Protein AF-A0A662HA12-F1 (afdb_monomer_lite)

Sequence (53 aa):
MRAVKNVLVTGRPGIGKTTAVLRAAEELRRRGLRIGGMVSREVRRGGVRVGFI

Radius of gyration: 14.88 Å; chains: 1; bounding box: 28×26×49 Å

Foldseek 3Di:
DDDDDDDDDDDDPPPCSLVVVVVVQVVCVVVVDDDDDDDWDFDDDPNDTPDID

Structure (mmCIF, N/CA/C/O backbone):
data_AF-A0A662HA12-F1
#
_entry.id   AF-A0A662HA12-F1
#
loop_
_atom_site.group_PDB
_atom_site.id
_atom_site.type_symbol
_atom_site.label_atom_id
_atom_site.label_alt_id
_atom_site.label_comp_id
_atom_site.label_asym_id
_atom_site.label_entity_id
_atom_site.label_seq_id
_atom_site.pdbx_PDB_ins_code
_atom_site.Cartn_x
_atom_site.Cartn_y
_atom_site.Cartn_z
_atom_site.occupancy
_atom_site.B_iso_or_equiv
_atom_site.auth_seq_id
_atom_site.auth_comp_id
_atom_site.auth_asym_id
_atom_site.auth_atom_id
_atom_site.pdbx_PDB_model_num
ATOM 1 N N . MET A 1 1 ? 1.342 6.601 27.730 1.00 59.47 1 MET A N 1
ATOM 2 C CA . MET A 1 1 ? 1.130 6.307 26.291 1.00 59.47 1 MET A CA 1
ATOM 3 C C . MET A 1 1 ? 0.220 5.096 26.163 1.00 59.47 1 MET A C 1
ATOM 5 O O . MET A 1 1 ? 0.480 4.099 26.820 1.00 59.47 1 MET A O 1
ATOM 9 N N . ARG A 1 2 ? -0.858 5.171 25.372 1.00 75.12 2 ARG A N 1
ATOM 10 C CA . ARG A 1 2 ? -1.718 4.008 25.087 1.00 75.12 2 ARG A CA 1
ATOM 11 C C . ARG A 1 2 ? -0.989 3.105 24.085 1.00 75.12 2 ARG A C 1
ATOM 13 O O . ARG A 1 2 ? -0.476 3.619 23.096 1.00 75.12 2 ARG A O 1
ATOM 20 N N . ALA A 1 3 ? -0.923 1.797 24.334 1.00 77.56 3 ALA A N 1
ATOM 21 C CA . ALA A 1 3 ? -0.313 0.859 23.393 1.00 77.56 3 ALA A CA 1
ATOM 22 C C . ALA A 1 3 ? -1.108 0.853 22.076 1.00 77.56 3 ALA A C 1
ATOM 24 O O . ALA A 1 3 ? -2.304 0.550 22.065 1.00 77.56 3 ALA A O 1
ATOM 25 N N . VAL A 1 4 ? -0.452 1.216 20.977 1.00 82.88 4 VAL A N 1
ATOM 26 C CA . VAL A 1 4 ? -1.029 1.163 19.630 1.00 82.88 4 VAL A CA 1
ATOM 27 C C . VAL A 1 4 ? -0.682 -0.198 19.035 1.00 82.88 4 VAL A C 1
ATOM 29 O O .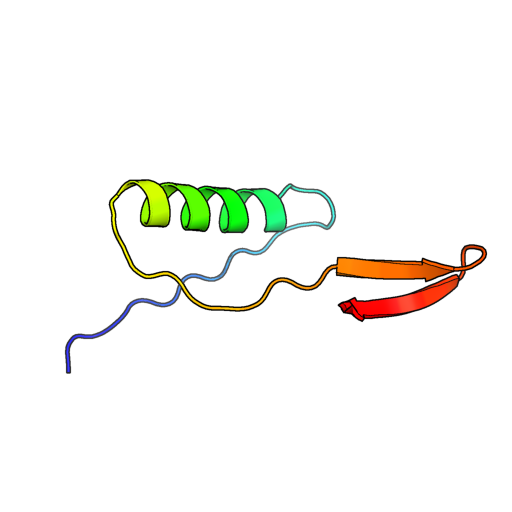 VAL A 1 4 ? 0.477 -0.606 19.056 1.00 82.88 4 VAL A O 1
ATOM 32 N N . LYS A 1 5 ? -1.683 -0.929 18.537 1.00 87.75 5 LYS A N 1
ATOM 33 C CA . LYS A 1 5 ? -1.454 -2.210 17.857 1.00 87.75 5 LYS A CA 1
ATOM 34 C C . LYS A 1 5 ? -1.057 -1.954 16.404 1.00 87.75 5 LYS A C 1
ATOM 36 O O . LYS A 1 5 ? -1.790 -1.280 15.684 1.00 87.75 5 LYS A O 1
ATOM 41 N N . ASN A 1 6 ? 0.061 -2.537 15.979 1.00 91.00 6 ASN A N 1
ATOM 42 C CA . ASN A 1 6 ? 0.476 -2.557 14.578 1.00 91.00 6 ASN A CA 1
ATOM 43 C C . ASN A 1 6 ? -0.154 -3.759 13.866 1.00 91.00 6 ASN A C 1
ATOM 45 O O . ASN A 1 6 ? -0.223 -4.850 14.432 1.00 91.00 6 ASN A O 1
ATOM 49 N N . VAL A 1 7 ? -0.592 -3.564 12.622 1.00 92.81 7 VAL A N 1
ATOM 50 C CA . VAL A 1 7 ? -1.175 -4.617 11.780 1.00 92.81 7 VAL A CA 1
ATOM 51 C C . VAL A 1 7 ? -0.339 -4.752 10.514 1.00 92.81 7 VAL A C 1
ATOM 53 O O . VAL A 1 7 ? -0.118 -3.766 9.813 1.00 92.81 7 VAL A O 1
ATOM 56 N N . LEU A 1 8 ? 0.104 -5.973 10.211 1.00 95.12 8 LEU A N 1
ATOM 57 C CA . LEU A 1 8 ? 0.829 -6.304 8.986 1.00 95.12 8 LEU A CA 1
ATOM 58 C C . LEU A 1 8 ? -0.032 -7.216 8.107 1.00 95.12 8 LEU A C 1
ATOM 60 O O . LEU A 1 8 ? -0.531 -8.236 8.574 1.00 95.12 8 LEU A O 1
ATOM 64 N N . VAL A 1 9 ? -0.181 -6.864 6.828 1.00 95.06 9 VAL A N 1
ATOM 65 C CA . VAL A 1 9 ? -0.934 -7.659 5.845 1.00 95.06 9 VAL A CA 1
ATOM 66 C C . VAL A 1 9 ? 0.043 -8.346 4.892 1.00 95.06 9 VAL A C 1
ATOM 68 O O . VAL A 1 9 ? 0.768 -7.678 4.155 1.00 95.06 9 VAL A O 1
ATOM 71 N N . THR A 1 10 ? 0.055 -9.679 4.880 1.00 95.88 10 THR A N 1
ATOM 72 C CA . THR A 1 10 ? 0.962 -10.501 4.059 1.00 95.88 10 THR A CA 1
ATOM 73 C C . THR A 1 10 ? 0.181 -11.408 3.101 1.00 95.88 10 THR A C 1
ATOM 75 O O . THR A 1 10 ? -1.044 -11.489 3.155 1.00 95.88 10 THR A O 1
ATOM 78 N N . GLY A 1 11 ? 0.874 -12.033 2.145 1.00 95.62 11 GLY A N 1
ATOM 79 C CA . GLY A 1 11 ? 0.272 -12.943 1.163 1.00 95.62 11 GLY A CA 1
ATOM 80 C C . GLY A 1 11 ? 0.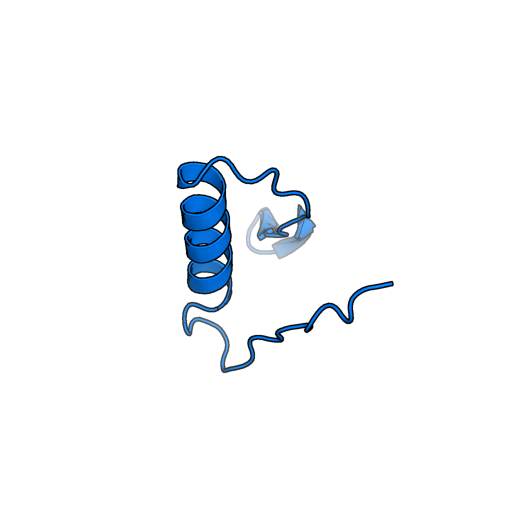857 -12.794 -0.243 1.00 95.62 11 GLY A C 1
ATOM 81 O O . GLY A 1 11 ? 1.592 -11.842 -0.526 1.00 95.62 11 GLY A O 1
ATOM 82 N N . ARG A 1 12 ? 0.502 -13.718 -1.146 1.00 96.19 12 ARG A N 1
ATOM 83 C CA . ARG A 1 12 ? 1.017 -13.786 -2.531 1.00 96.19 12 ARG A CA 1
ATOM 84 C C . ARG A 1 12 ? 0.825 -12.472 -3.318 1.00 96.19 12 ARG A C 1
ATOM 86 O O . ARG A 1 12 ?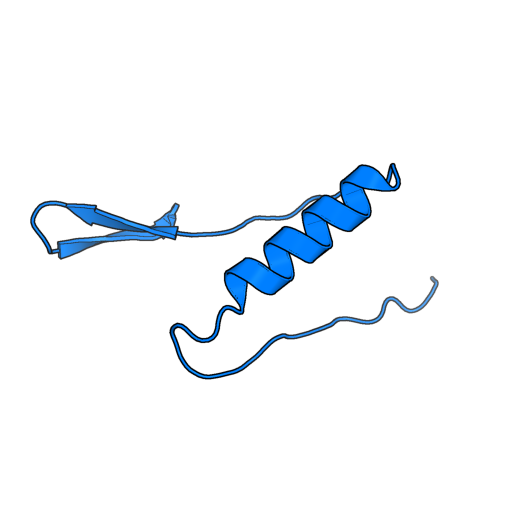 -0.111 -11.716 -3.026 1.00 96.19 12 ARG A O 1
ATOM 93 N N . PRO A 1 13 ? 1.688 -12.145 -4.300 1.00 92.81 13 PRO A N 1
ATOM 94 C CA . PRO A 1 13 ? 1.453 -11.030 -5.224 1.00 92.81 13 PRO A CA 1
ATOM 95 C C . PRO A 1 13 ? 0.069 -11.128 -5.890 1.00 92.81 13 PRO A C 1
ATOM 97 O O . PRO A 1 13 ? -0.421 -12.225 -6.131 1.00 92.81 13 PRO A O 1
ATOM 100 N N . GLY A 1 14 ? -0.594 -9.992 -6.126 1.00 91.06 14 GLY A N 1
ATOM 101 C CA . GLY A 1 14 ? -1.919 -9.957 -6.768 1.00 91.06 14 GLY A CA 1
ATOM 102 C C . GLY A 1 14 ? -3.127 -10.321 -5.887 1.00 91.06 14 GLY A C 1
ATOM 103 O O . GLY A 1 14 ? -4.250 -10.085 -6.306 1.00 91.06 14 GLY A O 1
ATOM 104 N N . ILE A 1 15 ? -2.945 -10.793 -4.643 1.00 96.69 15 ILE A N 1
ATOM 105 C CA . ILE A 1 15 ? -4.059 -11.226 -3.760 1.00 96.69 15 ILE A CA 1
ATOM 106 C C . ILE A 1 15 ? -4.925 -10.077 -3.187 1.00 96.69 15 ILE A C 1
ATOM 108 O O . ILE A 1 15 ? -5.810 -10.308 -2.374 1.00 96.69 15 ILE A O 1
ATOM 112 N N . GLY A 1 16 ? -4.654 -8.820 -3.557 1.00 95.56 16 GLY A N 1
ATOM 113 C CA . GLY A 1 16 ? -5.460 -7.667 -3.122 1.00 95.56 16 GLY A CA 1
ATOM 114 C C . GLY A 1 16 ? -5.027 -6.976 -1.819 1.00 95.56 16 GLY A C 1
ATOM 115 O O . GLY A 1 16 ? -5.788 -6.178 -1.281 1.00 95.56 16 GLY A O 1
ATOM 116 N N . LYS A 1 17 ? -3.805 -7.208 -1.315 1.00 96.56 17 LYS A N 1
ATOM 117 C CA . LYS A 1 17 ? -3.285 -6.560 -0.083 1.00 96.56 17 LYS A CA 1
ATOM 118 C C . LYS A 1 17 ? -3.374 -5.030 -0.123 1.00 96.56 17 LYS A C 1
ATOM 120 O O . LYS A 1 17 ? -3.922 -4.419 0.788 1.00 96.56 17 LYS A O 1
ATOM 125 N N . THR A 1 18 ? -2.873 -4.418 -1.198 1.00 93.50 18 THR A N 1
ATOM 126 C CA . THR A 1 18 ? -2.920 -2.960 -1.392 1.00 93.50 18 THR A CA 1
ATOM 127 C C . THR A 1 18 ? -4.362 -2.457 -1.403 1.00 93.50 18 THR A C 1
ATOM 129 O O . THR A 1 18 ? -4.671 -1.465 -0.752 1.00 93.50 18 THR A O 1
ATOM 132 N N . THR A 1 19 ? -5.267 -3.178 -2.070 1.00 95.25 19 THR A N 1
ATOM 133 C CA . THR A 1 19 ? -6.699 -2.857 -2.102 1.00 95.25 19 THR A CA 1
ATOM 134 C C . THR A 1 19 ? -7.327 -2.910 -0.711 1.00 95.25 19 THR A C 1
ATOM 136 O O . THR A 1 19 ? -8.078 -2.007 -0.354 1.00 95.25 19 THR A O 1
ATOM 139 N N . ALA A 1 20 ? -7.005 -3.927 0.094 1.00 96.50 20 ALA A N 1
ATOM 140 C CA . ALA A 1 20 ? -7.517 -4.057 1.456 1.00 96.50 20 ALA A CA 1
ATOM 141 C C . ALA A 1 20 ? -7.080 -2.882 2.349 1.00 96.50 20 ALA A C 1
ATOM 143 O O . ALA A 1 20 ? -7.917 -2.275 3.016 1.00 96.50 20 ALA A O 1
ATOM 144 N N . VAL A 1 21 ? -5.793 -2.515 2.311 1.00 95.94 21 VAL A N 1
ATOM 145 C CA . VAL A 1 21 ? -5.251 -1.389 3.096 1.00 95.94 21 VAL A CA 1
ATOM 146 C C . VAL A 1 21 ? -5.866 -0.056 2.662 1.00 95.94 21 VAL A C 1
ATOM 148 O O . VAL A 1 21 ? -6.276 0.733 3.511 1.00 95.94 21 VAL A O 1
ATOM 151 N N . LEU A 1 22 ? -5.991 0.184 1.352 1.00 95.56 22 LEU A N 1
ATOM 152 C CA . LEU A 1 22 ? -6.603 1.405 0.820 1.00 95.56 22 LEU A CA 1
ATOM 153 C C . LEU A 1 22 ? -8.075 1.541 1.232 1.00 95.56 22 LEU A C 1
ATOM 155 O O . LEU A 1 22 ? -8.483 2.602 1.698 1.00 95.56 22 LEU A O 1
ATOM 159 N N . ARG A 1 23 ? -8.859 0.458 1.144 1.00 97.06 23 ARG A N 1
ATOM 160 C CA . ARG A 1 23 ? -10.267 0.454 1.574 1.00 97.06 23 ARG A CA 1
ATOM 161 C C . ARG A 1 23 ? -10.422 0.708 3.070 1.00 97.06 23 ARG A C 1
ATOM 163 O O . ARG A 1 23 ? -11.327 1.435 3.468 1.00 97.06 23 ARG A O 1
ATOM 170 N N . ALA A 1 24 ? -9.543 0.136 3.893 1.00 96.00 24 ALA A N 1
ATOM 171 C CA . ALA A 1 24 ? -9.530 0.410 5.326 1.00 96.00 24 ALA A CA 1
ATOM 172 C C . ALA A 1 24 ? -9.232 1.893 5.604 1.00 96.00 24 ALA A C 1
ATOM 174 O O . ALA A 1 24 ? -9.936 2.522 6.389 1.00 96.00 24 ALA A O 1
ATOM 175 N N . ALA A 1 25 ? -8.243 2.477 4.920 1.00 96.00 25 ALA A N 1
ATOM 176 C CA . ALA A 1 25 ? -7.922 3.898 5.045 1.00 96.00 25 ALA A CA 1
ATOM 177 C C . ALA A 1 25 ? -9.098 4.805 4.631 1.00 96.00 25 ALA A C 1
ATOM 179 O O . ALA A 1 25 ? -9.410 5.763 5.338 1.00 96.00 25 ALA A O 1
ATOM 180 N N . GLU A 1 26 ? -9.778 4.495 3.524 1.00 96.88 26 GLU A N 1
ATOM 181 C CA . GLU A 1 26 ? -10.979 5.217 3.083 1.00 96.88 26 GLU A CA 1
ATOM 182 C C . GLU A 1 26 ? -12.131 5.111 4.085 1.00 96.88 26 GLU A C 1
ATOM 184 O O . GLU A 1 26 ? -12.781 6.110 4.381 1.00 96.88 26 GLU A O 1
ATOM 189 N N . GLU A 1 27 ? -12.375 3.921 4.632 1.00 98.00 27 GLU A N 1
ATOM 190 C CA . GLU A 1 27 ? -13.414 3.705 5.639 1.00 98.00 27 GLU A CA 1
ATOM 191 C C . GLU A 1 27 ? -13.144 4.516 6.910 1.00 98.00 27 GLU A C 1
ATOM 193 O O . GLU A 1 27 ? -14.045 5.163 7.440 1.00 98.00 27 GLU A O 1
ATOM 198 N N . LEU A 1 28 ? -11.894 4.556 7.373 1.00 96.00 28 LEU A N 1
ATOM 199 C CA . LEU A 1 28 ? -11.523 5.378 8.523 1.00 96.00 28 LEU A CA 1
ATOM 200 C C . LEU A 1 28 ? -11.690 6.877 8.226 1.00 96.00 28 LEU A C 1
ATOM 202 O O . LEU A 1 28 ? -12.196 7.608 9.078 1.00 96.00 28 LEU A O 1
ATOM 206 N N . ARG A 1 29 ? -11.344 7.331 7.012 1.00 96.56 29 ARG A N 1
ATOM 207 C CA . ARG A 1 29 ? -11.612 8.714 6.574 1.00 96.56 29 ARG A CA 1
ATOM 208 C C . ARG A 1 29 ? -13.107 9.034 6.572 1.00 96.56 29 ARG A C 1
ATOM 210 O O . ARG A 1 29 ? -13.483 10.089 7.072 1.00 96.56 29 ARG A O 1
ATOM 217 N N . ARG A 1 30 ? -13.963 8.130 6.073 1.00 97.81 30 ARG A N 1
ATOM 218 C CA . ARG A 1 30 ? -15.433 8.295 6.096 1.00 97.81 30 ARG A CA 1
ATOM 219 C C . ARG A 1 30 ? -15.990 8.445 7.511 1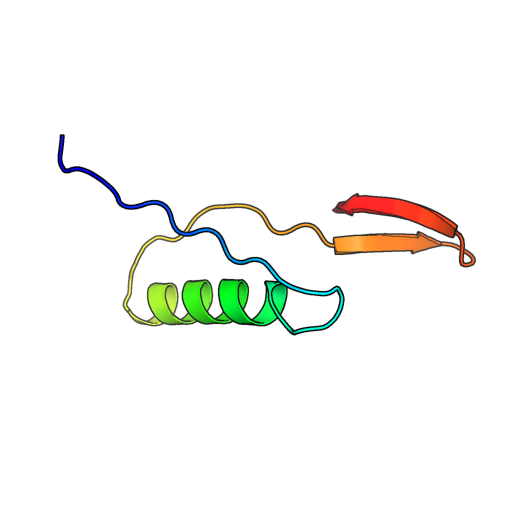.00 97.81 30 ARG A C 1
ATOM 221 O O . ARG A 1 30 ? -16.981 9.136 7.702 1.00 97.81 30 ARG A O 1
ATOM 228 N N . ARG A 1 31 ? -15.327 7.854 8.506 1.00 97.94 31 ARG A N 1
ATOM 229 C CA . ARG A 1 31 ? -15.661 7.999 9.934 1.00 97.94 31 ARG A CA 1
ATOM 230 C C . ARG A 1 31 ? -15.114 9.285 10.570 1.00 97.94 31 ARG A C 1
ATOM 232 O O . ARG A 1 31 ? -15.169 9.424 11.787 1.00 97.94 31 ARG A O 1
ATOM 239 N N . GLY A 1 32 ? -14.555 10.205 9.781 1.00 97.69 32 GLY A N 1
ATOM 240 C CA . GLY A 1 32 ? -14.014 11.481 10.257 1.00 97.69 32 GLY A CA 1
ATOM 241 C C . GLY A 1 32 ? -12.619 11.390 10.884 1.00 97.69 32 GLY A C 1
ATOM 242 O O . GLY A 1 32 ? -12.161 12.349 11.503 1.00 97.69 32 GLY A O 1
ATOM 243 N N . LEU A 1 33 ? -11.916 10.259 10.744 1.00 97.25 33 LEU A N 1
ATOM 244 C CA . LEU A 1 33 ? -10.565 10.108 11.286 1.00 97.25 33 LEU A CA 1
ATOM 245 C C . LEU A 1 33 ? -9.529 10.744 10.353 1.00 97.25 33 LEU A C 1
ATOM 247 O O . LEU A 1 33 ? -9.566 10.578 9.132 1.00 97.25 33 LEU A O 1
ATOM 251 N N . ARG A 1 34 ? -8.545 11.430 10.943 1.00 96.06 34 ARG A N 1
ATOM 252 C CA . ARG A 1 34 ? -7.375 11.933 10.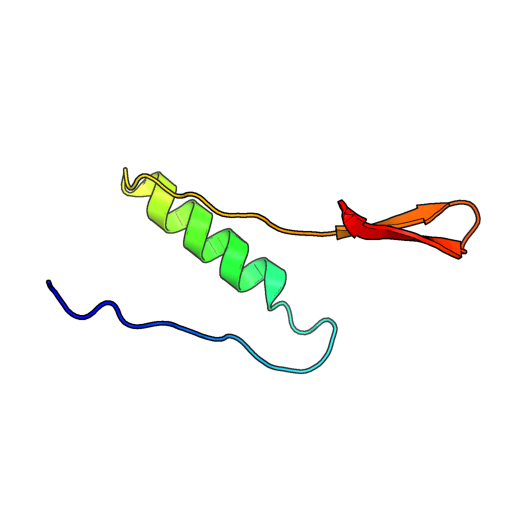212 1.00 96.06 34 ARG A CA 1
ATOM 253 C C . ARG A 1 34 ? -6.433 10.771 9.904 1.00 96.06 34 ARG A C 1
ATOM 255 O O . ARG A 1 34 ? -5.912 10.142 10.820 1.00 96.06 34 ARG A O 1
ATOM 262 N N . ILE A 1 35 ? -6.213 10.508 8.618 1.00 95.19 35 ILE A N 1
ATOM 263 C CA . ILE A 1 35 ? -5.378 9.405 8.124 1.00 95.19 35 ILE A CA 1
ATOM 264 C C . ILE A 1 35 ? -4.192 9.957 7.333 1.00 95.19 35 ILE A C 1
ATOM 266 O O . ILE A 1 35 ? -4.391 10.696 6.366 1.00 95.19 35 ILE A O 1
ATOM 270 N N . GLY A 1 36 ? -2.981 9.550 7.718 1.00 92.06 36 GLY A N 1
ATOM 271 C CA . GLY A 1 36 ? -1.726 9.815 7.008 1.00 92.06 36 GLY A CA 1
ATOM 272 C C . GLY A 1 36 ? -1.057 8.530 6.509 1.00 92.06 36 GLY A C 1
ATOM 273 O O . GLY A 1 36 ? -1.550 7.431 6.760 1.00 92.06 36 GLY A O 1
ATOM 274 N N . GLY A 1 37 ? 0.067 8.673 5.805 1.00 92.06 37 GLY A N 1
ATOM 275 C CA . GLY A 1 37 ? 0.858 7.562 5.266 1.00 92.06 37 GLY A CA 1
ATOM 276 C C . GLY A 1 37 ? 1.180 7.729 3.780 1.00 92.06 37 GLY A C 1
ATOM 277 O O . GLY A 1 37 ? 0.840 8.743 3.174 1.00 92.06 37 GLY A O 1
ATOM 278 N N . MET A 1 38 ? 1.827 6.716 3.201 1.00 92.75 38 MET A N 1
ATOM 279 C CA . MET A 1 38 ? 2.182 6.662 1.781 1.00 92.75 38 MET A CA 1
ATOM 280 C C . MET A 1 38 ? 1.798 5.308 1.183 1.00 92.75 38 MET A C 1
ATOM 282 O O . MET A 1 38 ? 1.807 4.288 1.873 1.00 92.75 38 MET A O 1
ATOM 286 N N . VAL A 1 39 ? 1.477 5.297 -0.107 1.00 91.25 39 VAL A N 1
ATOM 287 C CA . VAL A 1 39 ? 1.260 4.076 -0.887 1.00 91.25 39 VAL A CA 1
ATOM 288 C C . VAL A 1 39 ? 2.067 4.216 -2.156 1.00 91.25 39 VAL A C 1
ATOM 290 O O . VAL A 1 39 ? 1.820 5.151 -2.909 1.00 91.25 39 VAL A O 1
ATOM 293 N N . SER A 1 40 ? 2.986 3.280 -2.388 1.00 89.75 40 SER A N 1
ATOM 294 C CA . SER A 1 40 ? 3.780 3.270 -3.604 1.00 89.75 40 SER A CA 1
ATOM 295 C C . SER A 1 40 ? 3.145 2.411 -4.702 1.00 89.75 40 SER A C 1
ATOM 297 O O . SER A 1 40 ? 2.494 1.392 -4.446 1.00 89.75 40 SER A O 1
ATOM 299 N N . ARG A 1 41 ? 3.337 2.817 -5.951 1.00 87.19 41 ARG A N 1
ATOM 300 C CA . ARG A 1 41 ? 2.975 2.107 -7.174 1.00 87.19 41 ARG A CA 1
ATOM 301 C C . ARG A 1 41 ? 4.212 1.950 -8.035 1.00 87.19 41 ARG A C 1
ATOM 303 O O . ARG A 1 41 ? 5.059 2.832 -8.113 1.00 87.19 41 ARG A O 1
ATOM 310 N N . GLU A 1 42 ? 4.304 0.813 -8.705 1.00 88.31 42 GLU A N 1
ATOM 311 C CA . GLU A 1 42 ? 5.361 0.571 -9.676 1.00 88.31 42 GLU A CA 1
ATOM 312 C C . GLU A 1 42 ? 5.198 1.482 -10.899 1.00 88.31 42 GLU A C 1
ATOM 314 O O . GLU A 1 42 ? 4.121 1.540 -11.493 1.00 88.31 42 GLU A O 1
ATOM 319 N N . VAL A 1 43 ? 6.284 2.135 -11.315 1.00 92.69 43 VAL A N 1
ATOM 320 C CA . VAL A 1 43 ? 6.333 2.911 -12.559 1.00 92.69 43 VAL A CA 1
ATOM 321 C C . VAL A 1 43 ? 7.060 2.113 -13.627 1.00 92.69 43 VAL A C 1
ATOM 323 O O . VAL A 1 43 ? 8.209 1.702 -13.435 1.00 92.69 43 VAL A O 1
ATOM 326 N N . ARG A 1 44 ? 6.410 1.940 -14.782 1.00 92.94 44 ARG A N 1
ATOM 327 C CA . ARG A 1 44 ? 7.009 1.312 -15.964 1.00 92.94 44 ARG A CA 1
ATOM 328 C C . ARG A 1 44 ? 6.970 2.261 -17.162 1.00 92.94 44 ARG A C 1
ATOM 330 O O . ARG A 1 44 ? 5.947 2.892 -17.410 1.00 92.94 44 ARG A O 1
ATOM 337 N N . ARG A 1 45 ? 8.073 2.342 -17.913 1.00 95.06 45 ARG A N 1
ATOM 338 C CA . ARG A 1 45 ? 8.184 3.049 -19.205 1.00 95.06 45 ARG A CA 1
ATOM 339 C C . ARG A 1 45 ? 8.812 2.106 -20.224 1.00 95.06 45 ARG A C 1
ATOM 341 O O . ARG A 1 45 ? 9.795 1.447 -19.906 1.00 95.06 45 ARG A O 1
ATOM 348 N N . GLY A 1 46 ? 8.223 1.993 -21.416 1.00 93.81 46 GLY A N 1
ATOM 349 C CA . GLY A 1 46 ? 8.716 1.071 -22.450 1.00 93.81 46 GLY A CA 1
ATOM 350 C C . GLY A 1 46 ? 8.809 -0.390 -21.984 1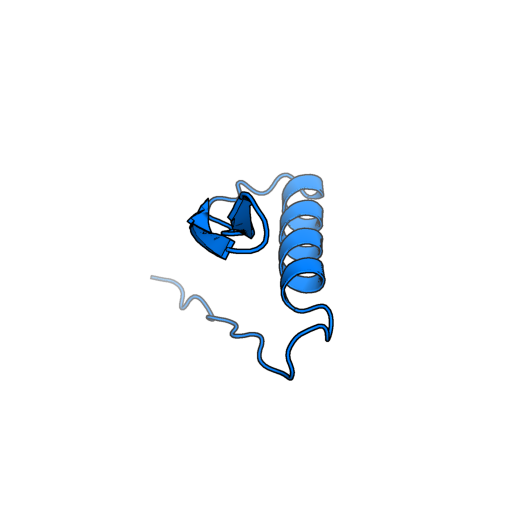.00 93.81 46 GLY A C 1
ATOM 351 O O . GLY A 1 46 ? 9.725 -1.101 -22.370 1.00 93.81 46 GLY A O 1
ATOM 352 N N . GLY A 1 47 ? 7.924 -0.825 -21.079 1.00 91.56 47 GLY A N 1
ATOM 353 C CA . GLY A 1 47 ? 7.967 -2.176 -20.513 1.00 91.56 47 GLY A CA 1
ATOM 354 C C . GLY A 1 47 ? 9.048 -2.407 -19.451 1.00 91.56 47 GLY A C 1
ATOM 355 O O . GLY A 1 47 ? 9.066 -3.490 -18.876 1.00 91.56 47 GLY A O 1
ATOM 356 N N . VAL A 1 48 ? 9.883 -1.419 -19.113 1.00 92.69 48 VAL A N 1
ATOM 357 C CA . VAL A 1 48 ? 10.936 -1.519 -18.086 1.00 92.69 48 VAL A CA 1
ATOM 358 C C . VAL A 1 48 ? 10.502 -0.801 -16.808 1.00 92.69 48 VAL A C 1
ATOM 360 O O . VAL A 1 48 ? 9.902 0.274 -16.863 1.00 92.69 48 VAL A O 1
ATOM 363 N N . ARG A 1 49 ? 10.792 -1.394 -15.642 1.00 92.50 49 ARG A N 1
ATOM 364 C CA . ARG A 1 49 ? 10.576 -0.748 -14.338 1.00 92.50 49 ARG A CA 1
ATOM 365 C C . ARG A 1 49 ? 11.578 0.393 -14.178 1.00 92.50 49 ARG A C 1
ATOM 367 O O . ARG A 1 49 ? 12.777 0.149 -14.225 1.00 92.50 49 ARG A O 1
ATOM 374 N N . VAL A 1 50 ? 11.083 1.607 -13.947 1.00 95.38 50 VAL A N 1
ATOM 375 C CA . VAL A 1 50 ? 11.920 2.813 -13.780 1.00 95.38 50 VAL A CA 1
ATOM 376 C C . VAL A 1 50 ? 11.883 3.389 -12.363 1.00 95.38 50 VAL A C 1
ATOM 378 O O . VAL A 1 50 ? 12.643 4.300 -12.060 1.00 95.38 50 VAL A O 1
ATOM 381 N N . GLY A 1 51 ? 11.020 2.872 -11.485 1.00 93.69 51 GLY A N 1
ATOM 382 C CA . GLY A 1 51 ? 10.952 3.301 -10.089 1.00 93.69 51 GLY A CA 1
ATOM 383 C C . GLY A 1 51 ? 9.623 2.973 -9.417 1.00 93.69 51 GLY A C 1
ATOM 384 O O . GLY A 1 51 ? 8.863 2.117 -9.884 1.00 93.69 51 GLY A O 1
ATOM 385 N N . PHE A 1 52 ? 9.356 3.684 -8.323 1.00 91.56 52 PHE A N 1
ATOM 386 C CA . PHE A 1 52 ? 8.115 3.635 -7.557 1.00 91.56 52 PHE A CA 1
ATOM 387 C C . PHE A 1 52 ? 7.695 5.069 -7.196 1.00 91.56 52 PHE A C 1
ATOM 389 O O . PHE A 1 52 ? 8.568 5.857 -6.832 1.00 91.56 52 PHE A O 1
ATOM 396 N N . ILE A 1 53 ? 6.402 5.402 -7.305 1.00 82.75 53 ILE A N 1
ATOM 397 C CA . ILE A 1 53 ? 5.820 6.652 -6.754 1.00 82.75 53 ILE A CA 1
ATOM 398 C C . ILE A 1 53 ? 4.886 6.303 -5.622 1.00 82.75 53 ILE A C 1
ATOM 400 O O . ILE A 1 53 ? 4.097 5.365 -5.857 1.00 82.75 53 ILE A O 1
#

Secondary structure (DSSP, 8-state):
-PPPPP-----STTSSHHHHHHHHHHHHHHTT---------EEEETTEEEEE-

pLDDT: mean 92.46, std 6.58, range [59.47, 98.0]